Protein 9GYD (pdb70)

Sequence (100 aa):
GSPEFAAYKKVTLVTPTGNVEFQCPDDVYILDDAAEEEGIDLPYSSCRAGSCSSSCAGKLKTGSLNNQDDQSFLDDDQIDEEGWVVLTCAAYPVSDVTIETHKEEEL

GO terms:
  GO:0005515 protein binding (F, IPI)

Organism: Spinacia oleracea (NCBI:txid3562)

B-factor: mean 19.21, std 9.45, range [9.02, 78.5]

Secondary structure (DSSP, 8-state):
---SS-EEEEEEEETTEEEEEEEETTS-HHHHHHHTT-----SS-SS-SSTTEEEEEES-EE-TT--SS-HHHHHTTEEEGGG-EESS-EEEE---GGG-

Radius of gyration: 12.38 Å; Cα contacts (8 Å, |Δi|>4): 231; chains: 1; bounding box: 35×24×30 Å

Foldseek 3Di:
DDDPWDWAWEWEQEPVGIDIDTGTQPAFQVVRCVVVPHDAWDDPLQQADLTWKKFWDDADKDQPRHDNDDPVCVVRGIDRRSRIGGPYHTYIYTPCSVVD

Nearest PDB structures (foldseek):
  1a70-assembly1_A  TM=1.005E+00  e=4.902E-19  Spinacia oleracea
  4zhp-assembly1_A  TM=9.959E-01  e=2.703E-17  Solanum tuberosum
  1off-assembly1_A  TM=9.940E-01  e=1.673E-16  Synechocystis sp. PCC 6803
  7akt-assembly1_A  TM=9.512E-01  e=1.889E-16  Chlamydomonas reinhardtii
  1iue-assembly2_B  TM=9.941E-01  e=6.405E-15  Plasmodium falciparum 3D7

Solvent-accessible surface area: 5574 Å² total; per-residue (Å²): 137,106,88,154,175,26,46,55,95,0,23,0,55,17,98,140,34,108,51,108,12,101,0,53,62,106,37,53,0,0,44,4,0,59,140,107,63,28,131,12,44,108,72,54,96,68,0,63,32,30,22,7,1,0,33,42,117,82,38,57,31,50,24,126,72,24,83,93,6,81,116,97,43,57,123,110,14,20,0,0,3,6,3,0,49,0,76,37,79,4,30,0,42,7,74,54,75,174,114,82

Structure (mmCIF, N/CA/C/O backbone):
data_9GYD
#
_entry.id   9GYD
#
_cell.length_a   30.301
_cell.length_b   51.410
_cell.length_c   61.333
_cell.angle_alpha   90.000
_cell.angle_beta   90.000
_cell.angle_gamma   90.000
#
_symmetry.space_group_name_H-M   'P 21 21 21'
#
loop_
_entity.id
_entity.type
_entity.pdbx_description
1 polymer 'Ferredoxin-1, chloroplastic'
2 non-polymer 'FE2/S2 (INORGANIC) CLUSTER'
3 water water
#
loop_
_atom_site.group_PDB
_atom_site.id
_atom_site.type_symbol
_atom_site.label_atom_id
_atom_site.label_alt_id
_atom_site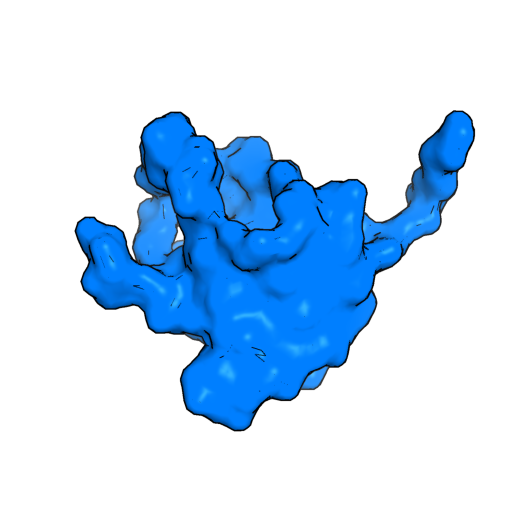.label_comp_id
_atom_site.label_asym_id
_atom_site.label_entity_id
_atom_site.label_seq_id
_atom_site.pdbx_PDB_ins_code
_atom_site.Cartn_x
_atom_site.Cartn_y
_atom_site.Cartn_z
_atom_site.occupancy
_atom_site.B_iso_or_equiv
_atom_site.auth_seq_id
_atom_site.auth_comp_id
_atom_site.auth_asym_id
_atom_site.auth_atom_id
_atom_site.pdbx_PDB_model_num
ATOM 1 N N . GLY A 1 4 ? 8.69603 0.64881 9.30656 1.000 31.61816 -4 GLY A N 1
ATOM 2 C CA . GLY A 1 4 ? 7.49012 1.25046 9.92926 1.000 31.27582 -4 GLY A CA 1
ATOM 3 C C . GLY A 1 4 ? 6.21770 0.71140 9.32071 1.000 31.20223 -4 GLY A C 1
ATOM 4 O O . GLY A 1 4 ? 5.13080 0.94752 9.85642 1.000 33.01058 -4 GLY A O 1
ATOM 8 N N . SER A 1 5 ? 6.35282 -0.03796 8.20617 1.000 34.52116 -3 SER A N 1
ATOM 9 C CA . SER A 1 5 ? 5.16326 -0.42900 7.45063 1.000 35.77769 -3 SER A CA 1
ATOM 10 C C . SER A 1 5 ? 4.57191 -1.74179 7.95953 1.000 30.43002 -3 SER A C 1
ATOM 11 O O . SER A 1 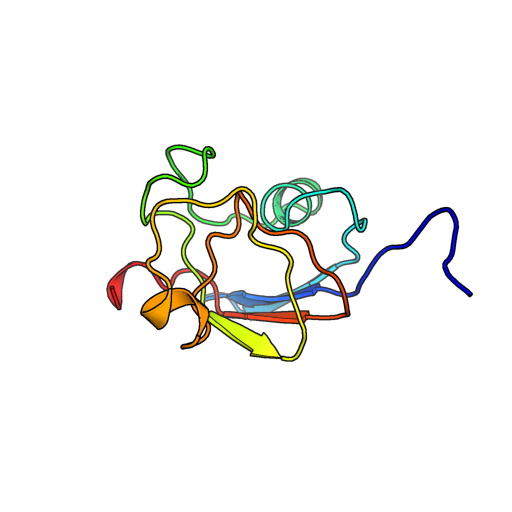5 ? 5.30978 -2.69612 8.21879 1.000 30.49852 -3 SER A O 1
ATOM 19 N N . PRO A 1 6 ? 3.24168 -1.82287 8.01408 1.000 24.89406 -2 PRO A N 1
ATOM 20 C CA . PRO A 1 6 ? 2.59277 -3.06682 8.44506 1.000 22.49899 -2 PRO A CA 1
ATOM 21 C C . PRO A 1 6 ? 2.67984 -4.15825 7.38896 1.000 23.21525 -2 PRO A C 1
ATOM 22 O O . PRO A 1 6 ? 2.67631 -3.90347 6.17617 1.000 26.62447 -2 PRO A O 1
ATOM 33 N N . GLU A 1 7 ? 2.66972 -5.39939 7.86819 1.000 22.59346 -1 GLU A N 1
ATOM 34 C CA . GLU A 1 7 ? 2.61457 -6.52386 6.94803 1.000 24.39723 -1 GLU A CA 1
ATOM 35 C C . GLU A 1 7 ? 1.30256 -6.53461 6.17060 1.000 22.88031 -1 GLU A C 1
ATOM 36 O O . GLU A 1 7 ? 1.29191 -6.86791 4.98115 1.000 25.50341 -1 GLU A O 1
ATOM 48 N N . PHE A 1 8 ? 0.20944 -6.12339 6.80578 1.000 19.98287 0 PHE A N 1
ATOM 49 C CA . PHE A 1 8 ? -1.11685 -6.11012 6.21646 1.000 19.36916 0 PHE A CA 1
ATOM 50 C C . PHE A 1 8 ? -1.74834 -4.77487 6.59520 1.000 17.09202 0 PHE A C 1
ATOM 51 O O . PHE A 1 8 ? -1.60013 -4.31013 7.73073 1.000 16.35583 0 PHE A O 1
ATOM 68 N N . ALA A 1 9 ? -2.50223 -4.19226 5.67344 1.000 16.88054 1 ALA A N 1
ATOM 69 C CA . ALA A 1 9 ? -3.20060 -2.96714 5.96568 1.000 16.17295 1 ALA A CA 1
ATOM 70 C C . ALA A 1 9 ? -4.43699 -2.85323 5.11640 1.000 15.17599 1 ALA A C 1
ATOM 71 O O . ALA A 1 9 ? -4.49936 -3.40839 4.01435 1.000 15.96727 1 ALA A O 1
ATOM 78 N N . ALA A 1 10 ? -5.38797 -2.08967 5.62985 1.000 14.39517 2 ALA A N 1
ATOM 79 C CA . ALA A 1 10 ? -6.55779 -1.68755 4.89394 1.000 13.70026 2 ALA A CA 1
ATOM 80 C C . ALA A 1 10 ? -6.80336 -0.20912 5.15756 1.000 12.79015 2 ALA A C 1
ATOM 81 O O . ALA A 1 10 ? -6.31729 0.36745 6.12961 1.000 14.08544 2 ALA A O 1
ATOM 88 N N . TYR A 1 11 ? -7.59762 0.40620 4.28848 1.000 12.51573 3 TYR A N 1
ATOM 89 C CA . TYR A 1 11 ? -7.88634 1.80853 4.38016 1.000 12.22857 3 TYR A CA 1
ATOM 90 C C . TYR A 1 11 ? -9.37075 2.07090 4.25786 1.000 12.04342 3 TYR A C 1
ATOM 91 O O . TYR A 1 11 ? -10.10900 1.34553 3.59110 1.000 12.34001 3 TYR A O 1
ATOM 109 N N . LYS A 1 12 ? -9.80824 3.13230 4.92176 1.000 11.78193 4 LYS A N 1
ATOM 110 C CA A LYS A 1 12 ? -11.20625 3.52439 4.88541 0.315 12.09974 4 LYS A CA 1
ATOM 111 C CA B LYS A 1 12 ? -11.19830 3.53340 4.88746 0.685 11.85235 4 LYS A CA 1
ATOM 112 C C . LYS A 1 12 ? -11.50180 4.26346 3.57986 1.000 11.21008 4 LYS A C 1
ATOM 113 O O . LYS A 1 12 ? -10.93357 5.32703 3.31970 1.000 11.95499 4 LYS A O 1
ATOM 150 N N . VAL A 1 13 ? -12.40168 3.69862 2.78590 1.000 11.24557 5 VAL A N 1
ATOM 151 C CA . VAL A 1 13 ? -12.83235 4.27082 1.52075 1.000 11.03641 5 VAL A CA 1
ATOM 152 C C 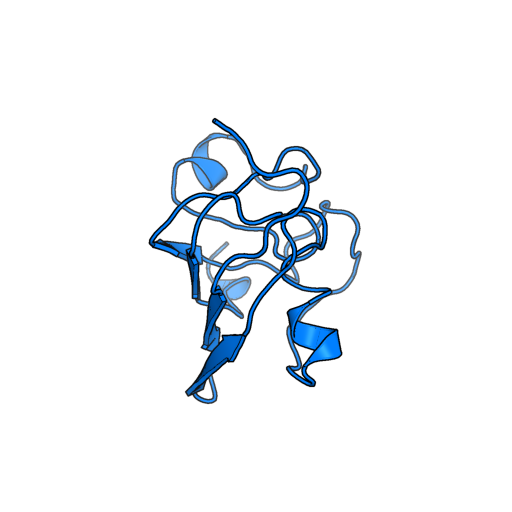. VAL A 1 13 ? -14.22422 4.84641 1.72609 1.000 11.45723 5 VAL A C 1
ATOM 153 O O . VAL A 1 13 ? -15.15213 4.12103 2.11682 1.000 12.55935 5 VAL A O 1
ATOM 166 N N . THR A 1 14 ? -14.36551 6.13964 1.46124 1.000 10.60282 6 THR A N 1
ATOM 167 C CA . THR A 1 14 ? -15.65094 6.81284 1.42800 1.000 11.08453 6 THR A CA 1
ATOM 168 C C . THR A 1 14 ? -15.98408 7.06597 -0.03995 1.000 10.43654 6 THR A C 1
ATOM 169 O O . THR A 1 14 ? -15.23436 7.76804 -0.71354 1.000 11.53111 6 THR A O 1
ATOM 180 N N . LEU A 1 15 ? -17.08766 6.49890 -0.51056 1.000 10.66604 7 LEU A N 1
ATOM 181 C CA . LEU A 1 15 ? -17.57017 6.76542 -1.86470 1.000 10.66041 7 LEU A CA 1
ATOM 182 C C . LEU A 1 15 ? -18.76643 7.69658 -1.81034 1.000 10.93933 7 LEU A C 1
ATOM 183 O O . LEU A 1 15 ? -19.75034 7.41334 -1.11440 1.000 12.00556 7 LEU A O 1
ATOM 199 N N . VAL A 1 16 ? -18.68813 8.79051 -2.55253 1.000 10.28076 8 VAL A N 1
ATOM 200 C CA . VAL A 1 16 ? -19.79993 9.71589 -2.70813 1.000 10.51493 8 VAL A CA 1
ATOM 201 C C . VAL A 1 16 ? -20.48446 9.30088 -4.00539 1.000 10.88955 8 VAL A C 1
ATOM 202 O O . VAL A 1 16 ? -19.96045 9.56899 -5.10219 1.000 11.71783 8 VAL A O 1
ATOM 215 N N . THR A 1 17 ? -21.57303 8.55163 -3.87875 1.000 11.93867 9 THR A N 1
ATOM 216 C CA . THR A 1 17 ? -22.27238 7.97284 -5.01761 1.000 12.38162 9 THR A CA 1
ATOM 217 C C . THR A 1 17 ? -23.53248 8.75983 -5.26607 1.000 13.38314 9 THR A C 1
ATOM 218 O O . THR A 1 17 ? -24.00602 9.48988 -4.38663 1.000 14.19223 9 THR A O 1
ATOM 229 N N . PRO A 1 18 ? -24.16120 8.60305 -6.43128 1.000 14.05220 10 PRO A N 1
ATOM 230 C CA . PRO A 1 18 ? -25.42955 9.28660 -6.68705 1.000 16.29293 10 PRO A CA 1
ATOM 231 C C . PRO A 1 18 ? -26.50214 8.97877 -5.66890 1.000 16.82762 10 PRO A C 1
ATOM 232 O O . PRO A 1 18 ? -27.36568 9.84572 -5.46663 1.000 20.36572 10 PRO A O 1
ATOM 243 N N . THR A 1 19 ? -26.49323 7.81585 -5.02003 1.000 15.64184 11 THR A N 1
ATOM 244 C CA . THR A 1 19 ? -27.54602 7.43875 -4.07589 1.000 15.81652 11 THR A CA 1
ATOM 245 C C . THR A 1 19 ? -27.08817 7.54891 -2.64011 1.000 15.36709 11 THR A C 1
ATOM 246 O O . THR A 1 19 ? -27.79969 7.08247 -1.73540 1.000 17.85614 11 THR A O 1
ATOM 257 N N . GLY A 1 20 ? -25.95759 8.20463 -2.39135 1.000 13.27393 12 GLY A N 1
ATOM 258 C CA . GLY A 1 20 ? -25.50819 8.45115 -1.04550 1.000 13.11724 12 GLY A CA 1
ATOM 259 C C . GLY A 1 20 ? -24.04052 8.12786 -0.83676 1.000 12.35101 12 GLY A C 1
ATOM 260 O O . GLY A 1 20 ? -23.36576 7.47505 -1.63053 1.000 13.17296 12 GLY A O 1
ATOM 264 N N . ASN A 1 21 ? -23.54791 8.59281 0.29295 1.000 11.58728 13 ASN A N 1
ATOM 265 C CA . ASN A 1 21 ? -22.23051 8.22422 0.75894 1.000 10.82212 13 ASN A CA 1
ATOM 266 C C . ASN A 1 21 ? -22.26020 6.81821 1.31490 1.000 11.94292 13 ASN A C 1
ATOM 267 O O . ASN A 1 21 ? -23.20486 6.42712 2.01864 1.000 13.73589 13 ASN A O 1
ATOM 278 N N . VAL A 1 22 ? -21.19952 6.05716 1.03347 1.000 12.14930 14 VAL A N 1
ATOM 279 C CA . VAL A 1 22 ? -21.02206 4.73995 1.60544 1.000 12.86088 14 VAL A CA 1
ATOM 280 C C . VAL A 1 22 ? -19.56085 4.60009 1.98719 1.000 13.03945 14 VAL A C 1
ATOM 281 O O . VAL A 1 22 ? -18.67976 5.14974 1.33232 1.000 15.33037 14 VAL A O 1
ATOM 294 N N . GLU A 1 23 ? -19.27835 3.84325 3.03316 1.000 13.64025 15 GLU A N 1
ATOM 295 C CA . GLU A 1 23 ? -17.90680 3.66048 3.51072 1.000 14.10829 15 GLU A CA 1
ATOM 296 C C . GLU A 1 23 ? -17.60881 2.18795 3.74740 1.000 14.24594 15 GLU A C 1
ATOM 297 O O . GLU A 1 23 ? -18.48611 1.42757 4.15968 1.000 15.75497 15 GLU A O 1
ATOM 309 N N . PHE A 1 24 ? -16.36444 1.79315 3.51776 1.000 12.81840 16 PHE A N 1
ATOM 310 C CA . PHE A 1 24 ? -15.92684 0.42281 3.79353 1.000 13.22937 16 PHE A CA 1
ATOM 311 C C . PHE A 1 24 ? -14.41510 0.40935 3.90638 1.000 12.16612 16 PHE A C 1
ATOM 312 O O . PHE A 1 24 ? -13.74039 1.32133 3.43292 1.000 12.68813 16 PHE A O 1
ATOM 329 N N . GLN A 1 25 ? -13.87845 -0.64428 4.51169 1.000 12.54676 17 GLN A N 1
ATOM 330 C CA . GLN A 1 25 ? -12.44446 -0.87594 4.53939 1.000 12.38118 17 GLN A CA 1
ATOM 331 C C . GLN A 1 25 ? -12.02195 -1.61392 3.26885 1.000 13.01076 17 GLN A C 1
ATOM 332 O O . GLN A 1 25 ? -12.62460 -2.62712 2.88373 1.000 15.84133 17 GLN A O 1
ATOM 346 N N . CYS A 1 26 ? -10.94584 -1.14144 2.67023 1.000 12.62676 18 CYS A N 1
ATOM 347 C CA . CYS A 1 26 ? -10.40661 -1.74060 1.45761 1.000 12.48057 18 CYS A CA 1
ATOM 348 C C . CYS A 1 26 ? -9.00585 -2.21585 1.73390 1.000 12.94849 18 CYS A C 1
ATOM 349 O O . CYS A 1 26 ? -8.14036 -1.39761 2.08255 1.000 12.86850 18 CYS A O 1
ATOM 357 N N . PRO A 1 27 ? -8.71041 -3.50058 1.57418 1.000 13.94325 19 PRO A N 1
ATOM 358 C CA . PRO A 1 27 ? -7.32462 -3.94052 1.70131 1.000 14.86506 19 PRO A CA 1
ATOM 359 C C . PRO A 1 27 ? -6.41981 -3.16481 0.76480 1.000 14.38689 19 PRO A C 1
ATOM 360 O O . PRO A 1 27 ? -6.78903 -2.79473 -0.34708 1.000 14.26611 19 PRO A O 1
ATOM 371 N N . ASP A 1 28 ? -5.15946 -3.00619 1.17167 1.000 14.86235 20 ASP A N 1
ATOM 372 C CA . ASP A 1 28 ? -4.20170 -2.24880 0.37153 1.000 15.43546 20 ASP A CA 1
ATOM 373 C C . ASP A 1 28 ? -3.78370 -2.98482 -0.89798 1.000 14.73571 20 ASP A C 1
ATOM 374 O O . ASP A 1 28 ? -3.13845 -2.35400 -1.75462 1.000 15.95966 20 ASP A O 1
ATOM 383 N N . ASP A 1 29 ? -4.23281 -4.23265 -1.06556 1.000 14.92261 21 ASP A N 1
ATOM 384 C CA . ASP A 1 29 ? -3.97877 -5.02311 -2.26314 1.000 15.23706 21 ASP A CA 1
ATOM 385 C C . ASP A 1 29 ? -5.24559 -5.46105 -2.97700 1.000 14.51117 21 ASP A C 1
ATOM 386 O O . ASP A 1 29 ? -5.20570 -6.42471 -3.75025 1.000 15.94610 21 ASP A O 1
ATOM 395 N N . VAL A 1 30 ? -6.33916 -4.73125 -2.78368 1.000 13.97229 22 VAL A N 1
ATOM 396 C CA . VAL A 1 30 ? -7.59734 -4.95804 -3.49946 1.000 13.97776 22 VAL A CA 1
ATOM 397 C C . VAL A 1 30 ? -7.98876 -3.63028 -4.14018 1.000 12.72763 22 VAL A C 1
ATOM 398 O O . VAL A 1 30 ? -7.90494 -2.56484 -3.51983 1.000 13.06368 22 VAL A O 1
ATOM 411 N N . TYR A 1 31 ? -8.40257 -3.69569 -5.40310 1.000 12.36297 23 TYR A N 1
ATOM 412 C CA . TYR A 1 31 ? -8.82166 -2.48695 -6.09378 1.000 11.82498 23 TYR A CA 1
ATOM 413 C C . TYR A 1 31 ? -10.10259 -1.93644 -5.47199 1.000 11.49763 23 TYR A C 1
ATOM 414 O O . TYR A 1 31 ? -10.97132 -2.66767 -4.98333 1.000 12.63630 23 TYR A O 1
ATOM 432 N N . ILE A 1 32 ? -10.24640 -0.61123 -5.55173 1.000 11.00515 24 ILE A N 1
ATOM 433 C CA . ILE A 1 32 ? -11.43997 0.06321 -5.02087 1.000 11.46143 24 ILE A CA 1
ATOM 434 C C . ILE A 1 32 ? -12.72853 -0.60330 -5.49936 1.000 11.44556 24 ILE A C 1
ATOM 435 O O . ILE A 1 32 ? -13.64161 -0.88584 -4.71359 1.000 12.21922 24 ILE A O 1
ATOM 451 N N . LEU A 1 33 ? -12.84779 -0.82778 -6.82300 1.000 11.10065 25 LEU A N 1
ATOM 452 C CA . LEU A 1 33 ? -14.08608 -1.37668 -7.36848 1.000 12.01870 25 LEU A CA 1
ATOM 453 C C . LEU A 1 33 ? -14.38532 -2.73629 -6.77286 1.000 12.64983 25 LEU A C 1
ATOM 454 O O . LEU A 1 33 ? -15.53370 -3.03673 -6.42139 1.000 13.49028 25 LEU A O 1
ATOM 470 N N . ASP A 1 34 ? -13.37401 -3.59727 -6.69975 1.000 13.00991 26 ASP A N 1
ATOM 471 C CA A ASP A 1 34 ? -13.56344 -4.96309 -6.21520 0.497 14.49560 26 ASP A CA 1
ATOM 472 C CA B ASP A 1 34 ? -13.60967 -4.95214 -6.22395 0.503 14.25569 26 ASP A CA 1
ATOM 473 C C . ASP A 1 34 ? -14.04542 -4.94957 -4.77278 1.000 14.51751 26 ASP A C 1
ATOM 474 O O . ASP A 1 34 ? -14.93570 -5.71138 -4.38912 1.000 15.85384 26 ASP A O 1
ATOM 491 N N . ALA A 1 35 ? -13.43858 -4.10367 -3.95263 1.000 14.51340 27 ALA A N 1
ATOM 492 C CA . ALA A 1 35 ? -13.82792 -4.04855 -2.54592 1.000 15.36843 27 ALA A CA 1
ATOM 493 C C . ALA A 1 35 ? -15.22735 -3.49715 -2.39391 1.000 14.83246 27 ALA A C 1
ATOM 494 O O . ALA A 1 35 ? -16.00018 -3.97480 -1.55057 1.000 16.41013 27 ALA A O 1
ATOM 501 N N . ALA A 1 36 ? -15.58204 -2.49878 -3.19291 1.000 13.91662 28 ALA A N 1
ATOM 502 C CA . ALA A 1 36 ? -16.93530 -1.96796 -3.14172 1.000 13.93999 28 ALA A CA 1
ATOM 503 C C . ALA A 1 36 ? -17.94597 -3.04993 -3.49016 1.000 14.82234 28 ALA A C 1
ATOM 504 O O . ALA A 1 36 ? -18.98080 -3.19746 -2.82726 1.000 16.08083 28 ALA A O 1
ATOM 511 N N . GLU A 1 37 ? -17.65434 -3.84293 -4.51274 1.000 15.19753 29 GLU A N 1
ATOM 512 C CA . GLU A 1 37 ? -18.60071 -4.85157 -4.94688 1.000 16.65334 29 GLU A CA 1
ATOM 513 C C . GLU A 1 37 ? -18.76447 -5.92246 -3.90377 1.000 17.24728 29 GLU A C 1
ATOM 514 O O . GLU A 1 37 ? -19.85861 -6.45606 -3.71721 1.000 19.14061 29 GLU A O 1
ATOM 526 N N . GLU A 1 38 ? -17.66991 -6.28996 -3.23564 1.000 17.72087 30 GLU A N 1
ATOM 527 C CA . GLU A 1 38 ? -17.76888 -7.26912 -2.14817 1.000 20.89477 30 GLU A CA 1
ATOM 528 C C . GLU A 1 38 ? -18.67496 -6.78830 -1.02505 1.000 20.52417 30 GLU A C 1
ATOM 529 O O . GLU A 1 38 ? -19.25526 -7.61106 -0.31959 1.000 22.49887 30 GLU A O 1
ATOM 541 N N . GLU A 1 39 ? -18.81793 -5.48489 -0.84689 1.000 19.50777 31 GLU A N 1
ATOM 542 C CA . GLU A 1 39 ? -19.71923 -4.89846 0.14094 1.000 20.46542 31 GLU A CA 1
ATOM 543 C C . GLU A 1 39 ? -21.10862 -4.61714 -0.43009 1.000 21.25769 31 GLU A C 1
ATOM 544 O O . GLU A 1 39 ? -21.94016 -4.01704 0.26140 1.000 23.31119 31 GLU A O 1
ATOM 556 N N . GLY A 1 40 ? -21.39504 -5.06774 -1.63823 1.000 20.65164 32 GLY A N 1
ATOM 557 C CA . GLY A 1 40 ? -22.70940 -4.91998 -2.21453 1.000 20.91374 32 GLY A CA 1
ATOM 558 C C . GLY A 1 40 ? -22.99700 -3.60164 -2.88155 1.000 20.69006 32 GLY A C 1
ATOM 559 O O . GLY A 1 40 ? -24.15937 -3.32092 -3.16488 1.000 23.12748 32 GLY A O 1
ATOM 563 N N . ILE A 1 41 ? -21.98994 -2.78823 -3.15134 1.000 17.79322 33 ILE A N 1
ATOM 564 C CA . ILE A 1 41 ? -22.18142 -1.49663 -3.78817 1.000 17.00125 33 ILE A CA 1
ATOM 565 C C . ILE A 1 41 ? -22.07295 -1.68536 -5.29975 1.000 16.99569 33 ILE A C 1
ATOM 566 O O . ILE A 1 41 ? -21.10037 -2.27947 -5.78128 1.000 18.92496 33 ILE A O 1
ATOM 582 N N . ASP A 1 42 ? -23.02605 -1.14630 -6.04814 1.000 16.97832 34 ASP A N 1
ATOM 583 C CA . ASP A 1 42 ? -23.03488 -1.23212 -7.50359 1.000 17.24679 34 ASP A CA 1
ATOM 584 C C . ASP A 1 42 ? -22.39737 0.01511 -8.09228 1.000 16.12200 34 ASP A C 1
ATOM 585 O O . ASP A 1 42 ? -22.90927 1.12442 -7.89851 1.000 17.51302 34 ASP A O 1
ATOM 594 N N . LEU A 1 43 ? -21.23524 -0.17273 -8.73412 1.000 15.19773 35 LEU A N 1
ATOM 595 C CA . LEU A 1 43 ? -20.50168 0.89364 -9.35724 1.000 14.56248 35 LEU A CA 1
ATOM 596 C C . LEU A 1 43 ? -20.35716 0.57848 -10.85444 1.000 13.87912 35 LEU A C 1
ATOM 597 O O . LEU A 1 43 ? -20.36155 -0.60974 -11.24946 1.000 15.76374 35 LEU A O 1
ATOM 613 N N . PRO A 1 44 ? -20.21613 1.59016 -11.70054 1.000 14.15673 36 PRO A N 1
ATOM 614 C CA . PRO A 1 44 ? -20.12405 1.35103 -13.12983 1.000 14.60094 36 PRO A CA 1
ATOM 615 C C . PRO A 1 44 ? -18.77200 0.72972 -13.48338 1.000 13.45626 36 PRO A C 1
ATOM 616 O O . PRO A 1 44 ? -17.72090 1.02373 -12.90177 1.000 12.90656 36 PRO A O 1
ATOM 627 N N . TYR A 1 45 ? -18.79986 -0.09415 -14.53643 1.000 13.93266 37 TYR A N 1
ATOM 628 C CA . TYR A 1 45 ? -17.58986 -0.65271 -15.10312 1.000 13.27502 37 TYR A CA 1
ATOM 629 C C . TYR A 1 45 ? -17.91040 -1.27271 -16.44974 1.000 13.98017 37 TYR A C 1
ATOM 630 O O . TYR A 1 45 ? -19.06604 -1.52156 -16.77376 1.000 15.37530 37 TYR A O 1
ATOM 648 N N . SER A 1 46 ? -16.85033 -1.57358 -17.19505 1.000 13.76698 38 SER A N 1
ATOM 649 C CA A SER A 1 46 ? -17.00132 -2.41907 -18.38421 0.391 14.65415 38 SER A CA 1
ATOM 650 C CA B SER A 1 46 ? -16.95463 -2.32889 -18.44880 0.609 14.51479 38 SER A CA 1
ATOM 651 C C . SER A 1 46 ? -15.73092 -3.23181 -18.58520 1.000 14.99234 38 SER A C 1
ATOM 652 O O . SER A 1 46 ? -15.78799 -4.42697 -18.32804 1.000 16.26961 38 SER A O 1
ATOM 667 N N . CYS A 1 47 ? -14.59611 -2.64575 -18.95991 1.000 13.91030 39 CYS A N 1
ATOM 668 C CA . CYS A 1 47 ? -13.41025 -3.44594 -19.28409 1.000 14.03670 39 CYS A CA 1
ATOM 669 C C . CYS A 1 47 ? -12.78127 -4.12851 -18.07843 1.000 13.41113 39 CYS A C 1
ATOM 670 O O . CYS A 1 47 ? -12.15173 -5.19159 -18.23120 1.000 14.25936 39 CYS A O 1
ATOM 677 N N . ARG A 1 48 ? -12.83814 -3.47963 -16.91481 1.000 12.39881 40 ARG A N 1
ATOM 678 C CA . ARG A 1 48 ? -12.15436 -3.90059 -15.70638 1.000 12.93437 40 ARG A CA 1
ATOM 679 C C . ARG A 1 48 ? -10.64984 -4.04660 -15.87393 1.000 13.13537 40 ARG A C 1
ATOM 680 O O . ARG A 1 48 ? -10.00638 -4.71793 -15.05578 1.000 14.96146 40 ARG A O 1
ATOM 701 N N . ALA A 1 49 ? -10.05595 -3.34585 -16.82342 1.000 12.29315 41 ALA A N 1
ATOM 702 C CA . ALA A 1 49 ? -8.65810 -3.52919 -17.21455 1.000 12.83092 41 ALA A CA 1
ATOM 703 C C . ALA A 1 49 ? -7.89504 -2.22348 -17.25043 1.000 12.71038 41 ALA A C 1
ATOM 704 O O . ALA A 1 49 ? -6.75556 -2.19624 -17.71367 1.000 15.43472 41 ALA A O 1
ATOM 711 N N . GLY A 1 50 ? -8.46192 -1.13102 -16.74755 1.000 11.18304 42 GLY A N 1
ATOM 712 C CA . GLY A 1 50 ? -7.75109 0.11594 -16.70041 1.000 11.27285 42 GLY A CA 1
ATOM 713 C C . GLY A 1 50 ? -7.68508 0.86920 -18.01808 1.000 10.89234 42 GLY A C 1
ATOM 714 O O . GLY A 1 50 ? -6.91578 1.82606 -18.10419 1.000 11.55142 42 GLY A O 1
ATOM 718 N N . SER A 1 51 ? -8.47000 0.47247 -19.02028 1.000 11.26979 43 SER A N 1
ATOM 719 C CA . SER A 1 51 ? -8.33481 0.97071 -20.37994 1.000 11.88469 43 SER A CA 1
ATOM 720 C C . SER A 1 51 ? -9.61950 1.55898 -20.94936 1.000 12.25865 43 SER A C 1
ATOM 721 O O . SER A 1 51 ? -9.78786 1.60330 -22.17162 1.000 14.39312 43 SER A O 1
ATOM 729 N N . CYS A 1 52 ? -10.52181 2.06811 -20.11459 1.000 11.85476 44 CYS A N 1
ATOM 730 C CA . CYS A 1 52 ? -11.73089 2.69793 -20.60093 1.000 12.24665 44 CYS A CA 1
ATOM 731 C C . CYS A 1 52 ? -12.17538 3.76433 -19.59453 1.000 12.40211 44 CYS A C 1
ATOM 732 O O . CYS A 1 52 ? -11.55177 3.97808 -18.55705 1.000 12.97417 44 CYS A O 1
ATOM 739 N N . SER A 1 53 ? -13.29963 4.40376 -19.90413 1.000 12.62247 45 SER A N 1
ATOM 740 C CA . SER A 1 53 ? -13.81406 5.47382 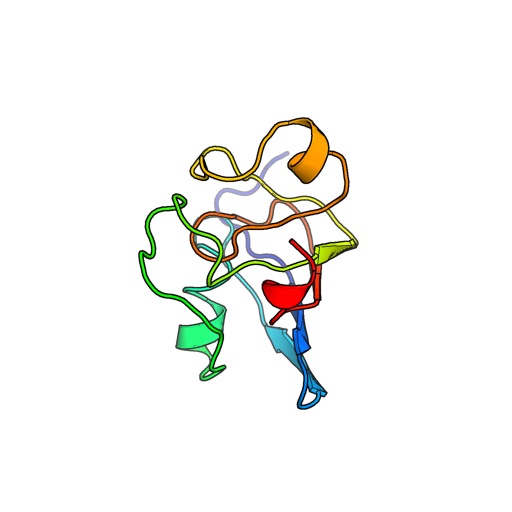-19.05480 1.000 13.30960 45 SER A CA 1
ATOM 741 C C . SER A 1 53 ? -14.91719 5.03057 -18.09936 1.000 12.57313 45 SER A C 1
ATOM 742 O O . SER A 1 53 ? -15.37445 5.85228 -17.30034 1.000 13.00640 45 SER A O 1
ATOM 750 N N . SER A 1 54 ? -15.37068 3.78386 -18.15986 1.000 12.25143 46 SER A N 1
ATOM 751 C CA A SER A 1 54 ? -16.62437 3.41035 -17.51466 0.446 13.13648 46 SER A CA 1
ATOM 752 C CA B SER A 1 54 ? -16.63702 3.45474 -17.53369 0.554 13.14794 46 SER A CA 1
ATOM 753 C C . SER A 1 54 ? -16.60662 3.64512 -16.01453 1.000 12.54367 46 SER A C 1
ATOM 754 O O . SER A 1 54 ? -17.61320 4.09681 -15.44080 1.000 12.93984 46 SER A O 1
ATOM 769 N N . CYS A 1 55 ? -15.52246 3.24895 -15.35377 1.000 11.05424 47 CYS A N 1
ATOM 770 C CA . CYS A 1 55 ? -15.44899 3.21823 -13.88998 1.000 10.82560 47 CYS A CA 1
ATOM 771 C C . CYS A 1 55 ? -14.86664 4.50686 -13.31735 1.000 10.62356 47 CYS A C 1
ATOM 772 O O . CYS A 1 55 ? -14.47648 4.55372 -12.11769 1.000 10.66862 47 CYS A O 1
ATOM 779 N N . ALA A 1 56 ? -14.81693 5.56187 -14.10675 1.000 10.62140 48 ALA A N 1
ATOM 780 C CA . ALA A 1 56 ? -14.13244 6.76631 -13.68399 1.000 10.69729 48 ALA A CA 1
ATOM 781 C C . ALA A 1 56 ? -14.77952 7.37467 -12.44966 1.000 10.88509 48 ALA A C 1
ATOM 782 O O . ALA A 1 56 ? -16.00397 7.43583 -12.29934 1.000 11.96900 48 ALA A O 1
ATOM 789 N N . GLY A 1 57 ? -13.93035 7.91945 -11.60044 1.000 10.53154 49 GLY A N 1
ATOM 790 C CA . GLY A 1 57 ? -14.31408 8.69252 -10.43381 1.000 10.63004 49 GLY A CA 1
ATOM 791 C C . GLY A 1 57 ? -13.35396 9.85029 -10.25099 1.000 9.92080 49 GLY A C 1
ATOM 792 O O . GLY A 1 57 ? -12.37592 9.98677 -10.97855 1.000 10.50294 49 GLY A O 1
ATOM 796 N N . LYS A 1 58 ? -13.63607 10.67286 -9.23850 1.000 10.08218 50 LYS A N 1
ATOM 797 C CA . LYS A 1 58 ? -12.79217 11.79366 -8.88587 1.000 10.29283 50 LYS A CA 1
ATOM 798 C C . LYS A 1 58 ? -12.32212 11.62395 -7.44345 1.000 10.24490 50 LYS A C 1
ATOM 799 O O . LYS A 1 58 ? 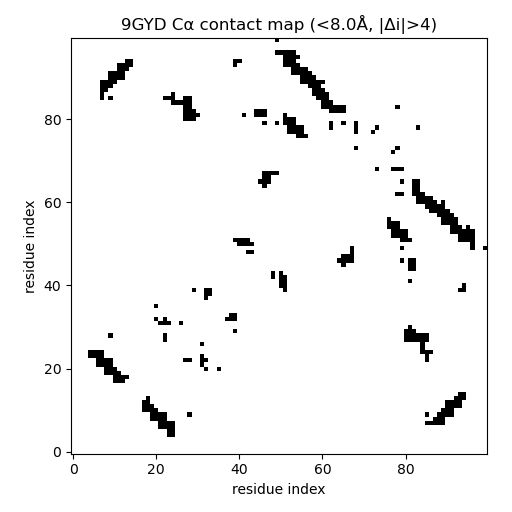-13.12815 11.47530 -6.52496 1.000 11.24838 50 LYS A O 1
ATOM 818 N N . LEU A 1 59 ? -11.02474 11.67286 -7.24684 1.000 10.19736 51 LEU A N 1
ATOM 819 C CA . LEU A 1 59 ? -10.40917 11.57306 -5.93563 1.000 10.25774 51 LEU A CA 1
ATOM 820 C C . LEU A 1 59 ? -10.53961 12.91479 -5.23720 1.000 10.30921 51 LEU A C 1
ATOM 821 O O . LEU A 1 59 ? -10.01496 13.92813 -5.72091 1.000 12.75625 51 LEU A O 1
ATOM 837 N N . LYS A 1 60 ? -11.23537 12.92481 -4.10253 1.000 9.54887 52 LYS A N 1
ATOM 838 C CA . LYS A 1 60 ? -11.43960 14.14384 -3.33516 1.000 10.25256 52 LYS A CA 1
ATOM 839 C C . LYS A 1 60 ? -10.45820 14.27239 -2.18346 1.000 10.18435 52 LYS A C 1
ATOM 840 O O . LYS A 1 60 ? -10.04659 15.40198 -1.87940 1.000 11.44501 52 LYS A O 1
ATOM 859 N N . THR A 1 61 ? -10.10967 13.16398 -1.53978 1.000 10.43160 53 THR A N 1
ATOM 860 C CA . THR A 1 61 ? -9.28223 13.16859 -0.33519 1.000 10.43498 53 THR A CA 1
ATOM 861 C C . THR A 1 61 ? -8.40853 11.93398 -0.35700 1.000 9.67899 53 THR A C 1
ATOM 862 O O . THR A 1 61 ? -8.88891 10.84486 -0.66600 1.000 10.55313 53 THR A O 1
ATOM 873 N N . GLY A 1 62 ? -7.14879 12.08592 0.03956 1.000 10.40616 54 GLY A N 1
ATOM 874 C CA . GLY A 1 62 ? -6.25940 10.96127 0.20346 1.000 10.79537 54 GLY A CA 1
ATOM 875 C C . GLY A 1 62 ? -5.43712 10.65998 -1.03593 1.000 10.38446 54 GLY A C 1
ATOM 876 O O . GLY A 1 62 ? -5.36671 11.47464 -1.96107 1.000 11.44426 54 GLY A O 1
ATOM 880 N N . SER A 1 63 ? -4.84750 9.45917 -1.05326 1.000 10.63458 55 SER A N 1
ATOM 881 C CA . SER A 1 63 ? -3.87688 9.05405 -2.04803 1.000 11.42616 55 SER A CA 1
ATOM 882 C C . SER A 1 63 ? -4.15436 7.65003 -2.56928 1.000 10.65922 55 SER A C 1
ATOM 883 O O . SER A 1 63 ? -4.54034 6.76551 -1.80732 1.000 11.12688 55 SER A O 1
ATOM 891 N N . LEU A 1 64 ? -3.90107 7.47741 -3.87547 1.000 10.89247 56 LEU A N 1
ATOM 892 C CA . LEU A 1 64 ? -4.07590 6.21628 -4.57075 1.000 10.88892 56 LEU A CA 1
ATOM 893 C C . LEU A 1 64 ? -2.80790 5.80762 -5.29983 1.000 11.29932 56 LEU A C 1
ATOM 894 O O . LEU A 1 64 ? -2.01779 6.64137 -5.71177 1.000 14.21659 56 LEU A O 1
ATOM 910 N N . ASN A 1 65 ? -2.69704 4.50560 -5.54816 1.000 10.66496 57 ASN A N 1
ATOM 911 C CA A ASN A 1 65 ? -1.77091 3.92178 -6.50990 0.503 11.22890 57 ASN A CA 1
ATOM 912 C CA B ASN A 1 65 ? -1.76516 3.95729 -6.52192 0.497 11.09625 57 ASN A CA 1
ATOM 913 C C . ASN A 1 65 ? -2.57249 3.52048 -7.74454 1.000 10.41360 57 ASN A C 1
ATOM 914 O O . ASN A 1 65 ? -3.43198 2.65208 -7.64950 1.000 11.73005 57 ASN A O 1
ATOM 935 N N . GLN A 1 66 ? -2.29858 4.16276 -8.87882 1.000 10.84933 58 GLN A N 1
ATOM 936 C CA . GLN A 1 66 ? -2.96297 3.86002 -10.13979 1.000 11.09903 58 GLN A CA 1
ATOM 937 C C . GLN A 1 66 ? -1.96018 3.38100 -11.18385 1.000 11.57697 58 GLN A C 1
ATOM 938 O O . GLN A 1 66 ? -2.17398 3.53440 -12.38695 1.000 11.99205 58 GLN A O 1
ATOM 952 N N . ASP A 1 67 ? -0.89299 2.71901 -10.73750 1.000 11.95131 59 ASP A N 1
ATOM 953 C CA . ASP A 1 67 ? 0.04606 2.13587 -11.70188 1.000 13.12366 59 ASP A CA 1
ATOM 954 C C . ASP A 1 67 ? -0.61545 1.22253 -12.70522 1.000 12.38909 59 ASP A C 1
ATOM 955 O O . ASP A 1 67 ? -0.13230 1.10847 -13.83411 1.000 14.26180 59 ASP A O 1
ATOM 964 N N . ASP A 1 68 ? -1.68202 0.53900 -12.32666 1.000 11.79810 60 ASP A N 1
ATOM 965 C CA . ASP A 1 68 ? -2.30872 -0.44422 -13.18725 1.000 12.35154 60 ASP A CA 1
ATOM 966 C C . ASP A 1 68 ? -3.30781 0.15090 -14.17490 1.000 12.30693 60 ASP A C 1
ATOM 967 O O . ASP A 1 68 ? -3.85549 -0.58811 -14.98921 1.000 15.40821 60 ASP A O 1
ATOM 976 N N . GLN A 1 69 ? -3.57855 1.45263 -14.10165 1.000 11.72703 61 GLN A N 1
ATOM 977 C CA . GLN A 1 69 ? -4.45736 2.08483 -15.07119 1.000 12.40819 61 GLN A CA 1
ATOM 978 C C . GLN A 1 69 ? -3.62343 2.58142 -16.24948 1.000 12.43156 61 GLN A C 1
ATOM 979 O O . GLN A 1 69 ? -2.45231 2.90501 -16.09246 1.000 14.27418 61 GLN A O 1
ATOM 993 N N . SER A 1 70 ? -4.26080 2.67043 -17.42273 1.000 12.17591 62 SER A N 1
ATOM 994 C CA . SER A 1 70 ? -3.61705 3.23780 -18.60391 1.000 13.06182 62 SER A CA 1
ATOM 995 C C . SER A 1 70 ? -4.40474 4.29419 -19.34331 1.000 13.02125 62 SER A C 1
ATOM 996 O O . SER A 1 70 ? -3.81492 5.11418 -20.02370 1.000 15.30658 62 SER A O 1
ATOM 1004 N N . PHE A 1 71 ? -5.71355 4.28729 -19.27394 1.000 12.61181 63 PHE A N 1
ATOM 1005 C CA . PHE A 1 71 ? -6.49536 5.17060 -20.11425 1.000 13.26510 63 PHE A CA 1
ATOM 1006 C C . PHE A 1 71 ? -6.33187 6.63305 -19.76071 1.000 13.02355 63 PHE A C 1
ATOM 1007 O O . PHE A 1 71 ? -6.33851 7.48683 -20.67187 1.000 14.71078 63 PHE A O 1
ATOM 1024 N N . LEU A 1 72 ? -6.25315 6.97615 -18.48000 1.000 12.82543 64 LEU A N 1
ATOM 1025 C CA . LEU A 1 72 ? -6.09307 8.38870 -18.11519 1.000 13.27462 64 LEU A CA 1
ATOM 1026 C C . LEU A 1 72 ? -4.69145 8.88194 -18.41984 1.000 14.07363 64 LEU A C 1
ATOM 1027 O O . LEU A 1 72 ? -3.71695 8.18356 -18.16081 1.000 15.27055 64 LEU A O 1
ATOM 1043 N N . ASP A 1 73 ? -4.58180 10.10413 -18.94356 1.000 15.56733 65 ASP A N 1
ATOM 1044 C CA . ASP A 1 73 ? -3.25967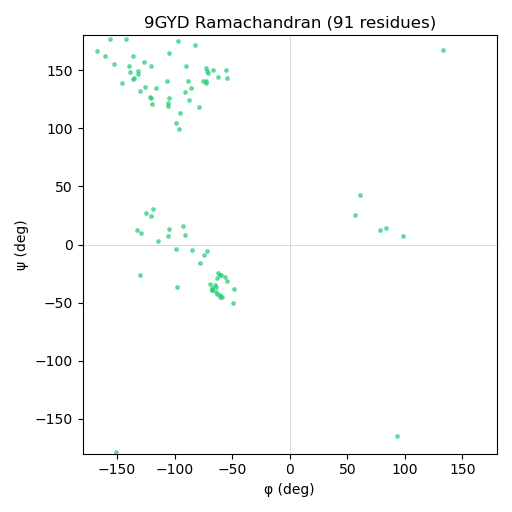 10.68448 -19.16071 1.000 17.42977 65 ASP A CA 1
ATOM 1045 C C . ASP A 1 73 ? -2.72570 11.30260 -17.88396 1.000 17.60518 65 ASP A C 1
ATOM 1046 O O . ASP A 1 73 ? -3.42187 11.38250 -16.86266 1.000 16.55419 65 ASP A O 1
ATOM 1055 N N . ASP A 1 74 ? -1.45846 11.71588 -17.92788 1.000 20.35764 66 ASP A N 1
ATOM 1056 C CA . ASP A 1 74 ? -0.80172 12.19197 -16.71270 1.000 22.46016 66 ASP A CA 1
ATOM 1057 C C . ASP A 1 74 ? -1.46975 13.43986 -16.17804 1.000 20.09947 66 ASP A C 1
ATOM 1058 O O . ASP A 1 74 ? -1.61994 13.59389 -14.95902 1.000 20.58995 66 ASP A O 1
ATOM 1067 N N . ASP A 1 75 ? -1.93854 14.31174 -17.06775 1.000 19.86803 67 ASP A N 1
ATOM 1068 C CA . ASP A 1 75 ? -2.65284 15.50193 -16.61363 1.000 20.29324 67 ASP A CA 1
ATOM 1069 C C . ASP A 1 75 ? -3.94485 15.12249 -15.90013 1.000 18.41316 67 ASP A C 1
ATOM 1070 O O . ASP A 1 75 ? -4.29303 15.72401 -14.87852 1.000 19.09922 67 ASP A O 1
ATOM 1079 N N . GLN A 1 76 ? -4.66846 14.13334 -16.42431 1.000 16.90006 68 GLN A N 1
ATOM 1080 C CA . GLN A 1 76 ? -5.91817 13.69227 -15.79108 1.000 15.47532 68 GLN A CA 1
ATOM 1081 C C . GLN A 1 76 ? -5.66199 13.12295 -14.41288 1.000 14.96343 68 GLN A C 1
ATOM 1082 O O . GLN A 1 76 ? -6.40893 13.40688 -13.46407 1.000 14.67041 68 GLN A O 1
ATOM 1096 N N . ILE A 1 77 ? -4.61341 12.31762 -14.26741 1.000 15.42222 69 ILE A N 1
ATOM 1097 C CA . ILE A 1 77 ? -4.24674 11.82205 -12.94485 1.000 16.37551 69 ILE A CA 1
ATOM 1098 C C . ILE A 1 77 ? -3.94757 12.98781 -12.01536 1.000 17.17589 69 ILE A C 1
ATOM 1099 O O . ILE A 1 77 ? -4.43132 13.02900 -10.87274 1.000 17.02900 69 ILE A O 1
ATOM 1115 N N . ASP A 1 78 ? -3.17651 13.97352 -12.49530 1.000 18.37698 70 ASP A N 1
ATOM 1116 C CA . ASP A 1 78 ? -2.81261 15.09182 -11.63186 1.000 19.81024 70 ASP A CA 1
ATOM 1117 C C . ASP A 1 78 ? -4.04005 15.88476 -11.19426 1.000 18.20572 70 ASP A C 1
ATOM 1118 O O . ASP A 1 78 ? -4.04213 16.49570 -10.12799 1.000 19.80455 70 ASP A O 1
ATOM 1127 N N . GLU A 1 79 ? -5.07916 15.89308 -12.00432 1.000 17.21061 71 GLU A N 1
ATOM 1128 C CA A GLU A 1 79 ? -6.33634 16.56508 -11.74482 0.498 16.96788 71 GLU A CA 1
ATOM 1129 C CA B GLU A 1 79 ? -6.31034 16.60519 -11.68953 0.502 18.35864 71 GLU A CA 1
ATOM 1130 C C . GLU A 1 79 ? -7.28618 15.76646 -10.86241 1.000 16.67917 71 GLU A C 1
ATOM 1131 O O . GLU A 1 79 ? -8.38178 16.23317 -10.57476 1.000 19.18511 71 GLU A O 1
ATOM 1154 N N . GLY A 1 80 ? -6.90793 14.56564 -10.44019 1.000 14.42746 72 GLY A N 1
ATOM 1155 C CA . GLY A 1 80 ? -7.73201 13.78318 -9.53487 1.000 14.05593 72 GLY A CA 1
ATOM 1156 C C . GLY A 1 80 ? -8.59381 12.70406 -10.17195 1.000 11.90041 72 GLY A C 1
ATOM 1157 O O . GLY A 1 80 ? -9.37280 12.05827 -9.44522 1.000 12.17467 72 GLY A O 1
ATOM 1161 N N . TRP A 1 81 ? -8.45756 12.42458 -11.45412 1.000 11.62755 73 TRP A N 1
ATOM 1162 C CA . TRP A 1 81 ? -9.24231 11.34312 -12.03333 1.000 11.01973 73 TRP A CA 1
ATOM 1163 C C . TRP A 1 81 ? -8.72359 9.99661 -11.53081 1.000 10.11059 73 TRP A C 1
ATOM 1164 O O . TRP A 1 81 ? -7.53870 9.79297 -11.32244 1.000 11.12250 73 TRP A O 1
ATOM 1185 N N . VAL A 1 82 ? -9.65069 9.06042 -11.40795 1.000 10.09127 74 VAL A N 1
ATOM 1186 C CA A VAL A 1 82 ? -9.43897 7.70282 -10.91777 0.542 9.85574 74 VAL A CA 1
ATO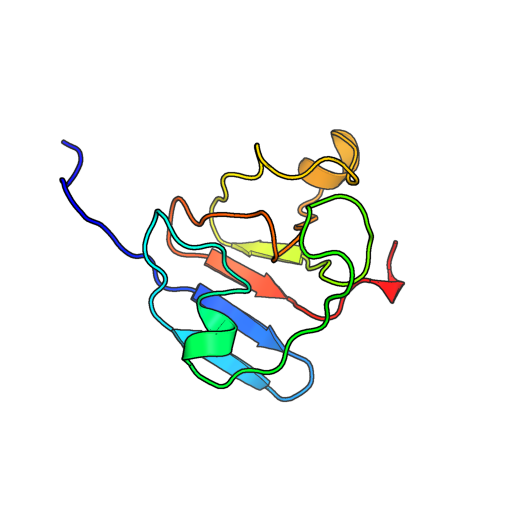M 1187 C CA B VAL A 1 82 ? -9.33657 7.70362 -10.98636 0.458 10.01326 74 VAL A CA 1
ATOM 1188 C C . VAL A 1 82 ? -10.16114 6.70417 -11.79738 1.000 9.44193 74 VAL A C 1
ATOM 1189 O O . VAL A 1 82 ? -11.33614 6.89913 -12.06543 1.000 11.27550 74 VAL A O 1
ATOM 1214 N N . LEU A 1 83 ? -9.50133 5.61298 -12.18649 1.000 9.02199 75 LEU A N 1
ATOM 1215 C CA . LEU A 1 83 ? -10.18988 4.44221 -12.72290 1.000 9.44992 75 LEU A CA 1
ATOM 1216 C C . LEU A 1 83 ? -10.29234 3.46494 -11.55590 1.000 9.56495 75 LEU A C 1
ATOM 1217 O O . LEU A 1 83 ? -9.32352 2.85581 -11.12391 1.000 9.67439 75 LEU A O 1
ATOM 1233 N N . THR A 1 84 ? -11.50728 3.37084 -11.01212 1.000 9.44179 76 THR A N 1
ATOM 1234 C CA . THR A 1 84 ? -11.73534 2.59804 -9.80049 1.000 9.55523 76 THR A CA 1
ATOM 1235 C C . THR A 1 84 ? -11.44116 1.10878 -9.94843 1.000 9.54925 76 THR A C 1
ATOM 1236 O O . THR A 1 84 ? -11.16343 0.45880 -8.92494 1.000 10.46808 76 THR A O 1
ATOM 1247 N N . CYS A 1 85 ? -11.48737 0.54112 -11.14576 1.000 9.84496 77 CYS A N 1
ATOM 1248 C CA . CYS A 1 85 ? -11.15275 -0.86858 -11.32823 1.000 10.83331 77 CYS A CA 1
ATOM 1249 C C . CYS A 1 85 ? -9.66890 -1.14818 -11.24017 1.000 10.69297 77 CYS A C 1
ATOM 1250 O O . CYS A 1 85 ? -9.28752 -2.32226 -11.24127 1.000 12.66654 77 CYS A O 1
ATOM 1257 N N . ALA A 1 86 ? -8.81936 -0.11650 -11.19918 1.000 10.29980 78 ALA A N 1
ATOM 1258 C CA . ALA A 1 86 ? -7.37769 -0.26441 -11.35771 1.000 11.05373 78 ALA A CA 1
ATOM 1259 C C . ALA A 1 86 ? -6.61190 0.50288 -10.30107 1.000 11.23472 78 ALA A C 1
ATOM 1260 O O . ALA A 1 86 ? -5.39898 0.62921 -10.41170 1.000 14.20675 78 ALA A O 1
ATOM 1267 N N . ALA A 1 87 ? -7.27968 0.97143 -9.25515 1.000 10.02955 79 ALA A N 1
ATOM 1268 C CA . ALA A 1 87 ? -6.68432 1.82797 -8.24155 1.000 9.93518 79 ALA A CA 1
ATOM 1269 C C . ALA A 1 87 ? -6.67004 1.12636 -6.88189 1.000 9.98948 79 ALA A C 1
ATOM 1270 O O . ALA A 1 87 ? -7.67350 0.55604 -6.47410 1.000 10.91849 79 ALA A O 1
ATOM 1277 N N . TYR A 1 88 ? -5.53560 1.21150 -6.20207 1.000 10.37982 80 TYR A N 1
ATOM 1278 C CA . TYR A 1 88 ? -5.41647 0.75019 -4.82264 1.000 10.74910 80 TYR A CA 1
ATOM 1279 C C . TYR A 1 88 ? -5.33611 1.97142 -3.90083 1.000 10.78172 80 TYR A C 1
ATOM 1280 O O . TYR A 1 88 ? -4.62531 2.93301 -4.20459 1.000 11.56389 80 TYR A O 1
ATOM 1298 N N . PRO A 1 89 ? -5.96891 1.93815 -2.73127 1.000 11.17125 81 PRO A N 1
ATOM 1299 C CA . PRO A 1 89 ? -5.74349 3.00869 -1.76299 1.000 11.24133 81 PRO A CA 1
ATOM 1300 C C . PRO A 1 89 ? -4.35806 2.87381 -1.14643 1.000 11.60595 81 PRO A C 1
ATOM 1301 O O . PRO A 1 89 ? -3.93870 1.76702 -0.80105 1.000 12.45625 81 PRO A O 1
ATOM 1312 N N . VAL A 1 90 ? -3.67838 4.00109 -0.92992 1.000 11.74506 82 VAL A N 1
ATOM 1313 C CA . VAL A 1 90 ? -2.46110 4.03952 -0.11522 1.000 12.61955 82 VAL A CA 1
ATOM 1314 C C . VAL A 1 90 ? -2.66796 4.85277 1.15121 1.000 12.24543 82 VAL A C 1
ATOM 1315 O O . VAL A 1 90 ? -1.75815 4.96607 1.96314 1.000 13.77173 82 VAL A O 1
ATOM 1328 N N . SER A 1 91 ? -3.86719 5.34858 1.37707 1.000 11.68051 83 SER A N 1
ATOM 1329 C CA . SER A 1 91 ? -4.34812 5.98249 2.59126 1.000 11.51414 83 SER A CA 1
ATOM 1330 C C . SER A 1 91 ? -5.86384 5.83058 2.59788 1.000 11.14308 83 SER A C 1
ATOM 1331 O O . SER A 1 91 ? -6.45870 5.41470 1.60126 1.000 11.32846 83 SER A O 1
ATOM 1339 N N . ASP A 1 92 ? -6.50191 6.28793 3.67057 1.000 11.49484 84 ASP A N 1
ATOM 1340 C CA . ASP A 1 92 ? -7.92643 6.51690 3.59821 1.000 11.46857 84 ASP A CA 1
ATOM 1341 C C . ASP A 1 92 ? -8.20252 7.45413 2.42055 1.000 10.60693 84 ASP A C 1
ATOM 1342 O O . ASP A 1 92 ? -7.44580 8.39128 2.16957 1.000 11.48367 84 ASP A O 1
ATOM 1351 N N . VAL A 1 93 ? -9.30989 7.23855 1.70173 1.000 10.72314 85 VAL A N 1
ATOM 1352 C CA . VAL A 1 93 ? -9.64466 8.04367 0.54050 1.000 10.39550 85 VAL A CA 1
ATOM 1353 C C . VAL A 1 93 ? -11.12688 8.34243 0.50722 1.000 10.22428 85 VAL A C 1
ATOM 1354 O O . VAL A 1 93 ? -11.95676 7.54722 0.96496 1.000 11.15953 85 VAL A O 1
ATOM 1367 N N . THR A 1 94 ? -11.46394 9.46482 -0.13343 1.000 10.08791 86 THR A N 1
ATOM 1368 C CA . THR A 1 94 ? -12.82894 9.80430 -0.52340 1.000 10.32260 86 THR A CA 1
ATOM 1369 C C . THR A 1 94 ? -12.84873 9.98128 -2.04110 1.000 9.77969 86 THR A C 1
ATOM 1370 O O . THR A 1 94 ? -12.03381 10.73188 -2.57783 1.000 10.09997 86 THR A O 1
ATOM 1381 N N . ILE A 1 95 ? -13.75490 9.26264 -2.70740 1.000 9.63133 87 ILE A N 1
ATOM 1382 C CA . ILE A 1 95 ? -13.86679 9.27313 -4.16504 1.000 9.96836 87 ILE A CA 1
ATOM 1383 C C . ILE A 1 95 ? -15.32665 9.51871 -4.53806 1.000 9.86173 87 ILE A C 1
ATOM 1384 O O . ILE A 1 95 ? -16.21350 8.85396 -4.01331 1.000 10.66152 87 ILE A O 1
ATOM 1400 N N . GLU A 1 96 ? -15.55903 10.44961 -5.47190 1.000 10.03470 88 GLU A N 1
ATOM 1401 C CA . GLU A 1 96 ? -16.86699 10.63700 -6.07922 1.000 10.90106 88 GLU A CA 1
ATOM 1402 C C . GLU A 1 96 ? -16.95913 9.69818 -7.27843 1.000 11.30766 88 GLU A C 1
ATOM 1403 O O . GLU A 1 96 ? -16.10639 9.72542 -8.16877 1.000 12.45893 88 GLU A O 1
ATOM 1415 N N . THR A 1 97 ? -17.96860 8.85534 -7.29169 1.000 11.26779 89 THR A N 1
ATOM 1416 C CA . THR A 1 97 ? -18.09610 7.83775 -8.31704 1.000 11.41082 89 THR A CA 1
ATOM 1417 C C . THR A 1 97 ?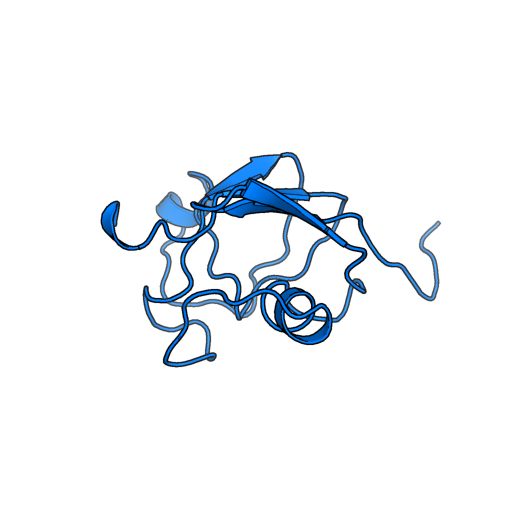 -19.02788 8.29956 -9.44144 1.000 11.88517 89 THR A C 1
ATOM 1418 O O . THR A 1 97 ? -19.66123 9.35142 -9.39484 1.000 12.75395 89 THR A O 1
ATOM 1429 N N . HIS A 1 98 ? -19.13877 7.46571 -10.49119 1.000 12.41734 90 HIS A N 1
ATOM 1430 C CA . HIS A 1 98 ? -20.08761 7.74499 -11.58742 1.000 12.63859 90 HIS A CA 1
ATOM 1431 C C . HIS A 1 98 ? -19.78434 9.05922 -12.30885 1.000 13.36950 90 HIS A C 1
ATOM 1432 O O . HIS A 1 98 ? -20.68879 9.80314 -12.65610 1.000 15.01631 90 HIS A O 1
ATOM 1446 N N . LYS A 1 99 ? -18.50475 9.32155 -12.57579 1.000 13.28434 91 LYS A N 1
ATOM 1447 C CA . LYS A 1 99 ? -18.05112 10.59001 -13.16535 1.000 14.27578 91 LYS A CA 1
ATOM 1448 C C . LYS A 1 99 ? -17.65439 10.50952 -14.62862 1.000 14.43398 91 LYS A C 1
ATOM 1449 O O . LYS A 1 99 ? -17.13325 11.47966 -15.17721 1.000 16.64579 91 LYS A O 1
ATOM 1468 N N . GLU A 1 100 ? -17.90133 9.36154 -15.26691 1.000 15.60629 92 GLU A N 1
ATOM 1469 C CA . GLU A 1 100 ? -17.54295 9.20288 -16.67864 1.000 16.97573 92 GLU A CA 1
ATOM 1470 C C . GLU A 1 100 ? -18.01181 10.37806 -17.55123 1.000 19.35864 92 GLU A C 1
ATOM 1471 O O . GLU A 1 100 ? -17.28055 10.81761 -18.45072 1.000 19.85509 92 GLU A O 1
ATOM 1483 N N . GLU A 1 101 ? -19.20009 10.91550 -17.27162 1.000 24.83599 93 GLU A N 1
ATOM 1484 C CA . GLU A 1 101 ? -19.74238 11.97324 -18.13027 1.000 39.93663 93 GLU A CA 1
ATOM 1485 C C . GLU A 1 101 ? -18.86521 13.21425 -18.21355 1.000 40.35846 93 GLU A C 1
ATOM 1486 O O . GLU A 1 101 ? -18.94374 13.92872 -19.21843 1.000 39.49032 93 GLU A O 1
ATOM 1498 N N . GLU A 1 102 ? -18.03898 13.50959 -17.19697 1.000 40.65130 94 GLU A N 1
ATOM 1499 C CA . GLU A 1 102 ? -17.21400 14.71503 -17.25064 1.000 45.42949 94 GLU A CA 1
ATOM 1500 C C . GLU A 1 102 ? -15.98291 14.58725 -18.14129 1.000 48.62165 94 GLU A C 1
ATOM 1501 O O . GLU A 1 102 ? -15.37686 15.61113 -18.47339 1.000 54.75348 94 GLU A O 1
ATOM 1513 N N . LEU A 1 103 ? -15.57979 13.37394 -18.52164 1.000 43.76639 95 LEU A N 1
ATOM 1514 C CA . LEU A 1 103 ? -14.45222 13.22649 -19.44598 1.000 40.01379 95 LEU A CA 1
ATOM 1515 C C . LEU A 1 103 ? -14.83786 13.68404 -20.85756 1.000 39.09122 95 LEU A C 1
ATOM 1516 O O . LEU A 1 103 ? -14.05748 14.36214 -21.54992 1.000 40.27602 95 LEU A O 1
#

InterPro domains:
  IPR001041 2Fe-2S ferredoxin-type iron-sulfur binding domain [PF00111] (62-131)
  IPR001041 2Fe-2S ferredoxin-type iron-sulfur binding domain [PS51085] (53-143)
  IPR001041 2Fe-2S ferredoxin-type iron-sulfur binding domain [cd00207] (55-138)
  IPR006058 2Fe-2S ferredoxin, iron-sulphur binding site [PS00197] (89-97)
  IPR010241 Ferredoxin [2Fe-2S], plant and bacteria [TIGR02008] (51-146)
  IPR012675 Beta-grasp domain superfamily [G3DSA:3.10.20.30] (50-147)
  IPR036010 2Fe-2S ferredoxin-like superfamily [SSF54292] (47-144)